Protein AF-A0A4S0R3D5-F1 (afdb_monomer)

Foldseek 3Di:
DLADDLVVQLVCLQVLCVQAPEDDVCVVVVHDDDLDPVSLCCVCPVVVHHYAQSSSASNVQVSNVNNPWDKDKDFDFDCVVHDPPDDGDSPHIWMWTDDPNDIWTGGQGHHPDGDNHID

Solvent-accessible surface area (backbone atoms only — not comparable to full-atom values): 6853 Å² total; per-residue (Å²): 132,79,60,70,43,73,68,41,50,36,51,49,34,37,46,48,51,74,74,40,50,70,43,57,65,47,68,73,73,70,44,86,85,64,84,52,70,70,53,45,48,44,44,34,67,74,65,69,39,56,32,42,24,61,56,36,36,49,54,49,48,53,53,40,46,76,36,66,40,52,67,46,84,44,73,38,56,68,57,85,97,50,64,96,86,63,87,56,62,73,76,39,45,34,33,43,34,54,53,96,95,40,82,30,43,39,43,49,21,75,48,98,76,48,45,52,52,61,84

pLDDT: mean 97.08, std 4.28, range [57.84, 98.94]

Nearest PDB structures (foldseek):
  2bsz-assembly2_B  TM=9.771E-01  e=1.291E-16  Mesorhizobium loti
  2bsz-assembly1_A  TM=9.772E-01  e=4.449E-16  Mesorhizobium loti
  4nv7-assembly3_B  TM=9.860E-01  e=2.221E-15  Mesorhizobium japonicum MAFF 303099
  2pfr-assembly3_A  TM=8.934E-01  e=2.697E-07  Homo sapiens
  4dmo-assembly2_B  TM=8.716E-01  e=3.200E-06  Bacillus cereus ATCC 14579

Radius of gyration: 14.52 Å; Cα contacts (8 Å, |Δi|>4): 202; chains: 1; bounding box: 38×24×41 Å

Mean predicted aligned error: 2.58 Å

Sequence (119 aa):
PTEASLATLKALHRQHPQAIAFENLDPFLGHARKLDLASLQDKIFTHGRGGYCYEHNLLFMHALTALGFEVSGLAARVLWGQPDDAITARSHMLLRVEFDGHTYLADVGFGGLTLTAPL

Secondary structure (DSSP, 8-state):
--S--HHHHHHHHHHHHHHS-B--HHHHTTPPPP-SHHHHHIIIIIS---B-HHHHHHHHHHHHHHTT-EEEEEEEE--TTS-TT----EEEEEEEEEETTEEEEE-S--STT--SS--

Structure (mmCIF, N/CA/C/O backbone):
data_AF-A0A4S0R3D5-F1
#
_entry.id   AF-A0A4S0R3D5-F1
#
loop_
_atom_site.group_PDB
_atom_site.id
_atom_site.type_symbol
_atom_site.label_atom_id
_atom_site.label_alt_id
_atom_site.label_comp_id
_atom_site.label_asym_id
_atom_site.label_entity_id
_atom_site.label_seq_id
_atom_site.pdbx_PDB_ins_code
_atom_site.Cartn_x
_atom_site.Cartn_y
_atom_site.Cartn_z
_atom_site.occupancy
_atom_site.B_iso_or_equiv
_atom_site.auth_seq_id
_atom_site.auth_comp_id
_atom_site.auth_asym_id
_atom_site.auth_atom_id
_atom_site.pdbx_PDB_model_num
ATOM 1 N N . PRO A 1 1 ? -11.395 -8.829 13.585 1.00 57.84 1 PRO A N 1
ATOM 2 C CA . PRO A 1 1 ? -11.417 -7.592 14.406 1.00 57.84 1 PRO A CA 1
ATOM 3 C C . PRO A 1 1 ? -11.867 -6.414 13.540 1.00 57.84 1 PRO A C 1
ATOM 5 O O . PRO A 1 1 ? -11.345 -6.274 12.440 1.00 57.84 1 PRO A O 1
ATOM 8 N N . THR A 1 2 ? -12.862 -5.644 13.981 1.00 82.00 2 THR A N 1
ATOM 9 C CA . THR A 1 2 ? -13.503 -4.581 13.175 1.00 82.00 2 THR A CA 1
ATOM 10 C C . THR A 1 2 ? -13.374 -3.187 13.793 1.00 82.00 2 THR A C 1
ATOM 12 O O . THR A 1 2 ? -13.983 -2.249 13.298 1.00 82.00 2 THR A O 1
ATOM 15 N N . GLU A 1 3 ? -12.604 -3.043 14.871 1.00 90.00 3 GLU A N 1
ATOM 16 C CA . GLU A 1 3 ? -12.364 -1.767 15.553 1.00 90.00 3 GLU A CA 1
ATOM 17 C C . GLU A 1 3 ? -10.969 -1.211 15.238 1.00 90.00 3 GLU A C 1
ATOM 19 O O . GLU A 1 3 ? -10.017 -1.979 15.027 1.00 90.00 3 GLU A O 1
ATOM 24 N N . ALA A 1 4 ? -10.837 0.117 15.261 1.00 93.88 4 ALA A N 1
ATOM 25 C CA . ALA A 1 4 ? -9.548 0.792 15.204 1.00 93.88 4 ALA A CA 1
ATOM 26 C C . ALA A 1 4 ? -8.764 0.543 16.502 1.00 93.88 4 ALA A C 1
ATOM 28 O O . ALA A 1 4 ? -9.007 1.168 17.532 1.00 93.88 4 ALA A O 1
ATOM 29 N N . SER A 1 5 ? -7.819 -0.394 16.450 1.00 97.00 5 SER A N 1
ATOM 30 C CA . SER A 1 5 ? -6.879 -0.673 17.536 1.00 97.00 5 SER A CA 1
ATOM 31 C C . SER A 1 5 ? -5.499 -1.021 16.990 1.00 97.00 5 SER A C 1
ATOM 33 O O . SER A 1 5 ? -5.367 -1.547 15.881 1.00 97.00 5 SER A O 1
ATOM 35 N N . LEU A 1 6 ? -4.446 -0.804 17.784 1.00 97.19 6 LEU A N 1
ATOM 36 C CA . LEU A 1 6 ? -3.089 -1.200 17.393 1.00 97.19 6 LEU A CA 1
ATOM 37 C C . LEU A 1 6 ? -2.987 -2.713 17.116 1.00 97.19 6 LEU A C 1
ATOM 39 O O . LEU A 1 6 ? -2.232 -3.138 16.241 1.00 97.19 6 LEU A O 1
ATOM 43 N N . ALA A 1 7 ? -3.770 -3.533 17.826 1.00 97.31 7 ALA A N 1
ATOM 44 C CA . ALA A 1 7 ? -3.859 -4.969 17.574 1.00 97.31 7 ALA A CA 1
ATOM 45 C C . ALA A 1 7 ? -4.459 -5.268 16.190 1.00 97.31 7 ALA A C 1
ATOM 47 O O . ALA A 1 7 ? -3.898 -6.083 15.454 1.00 97.31 7 ALA A O 1
ATOM 48 N N . THR A 1 8 ? -5.542 -4.580 15.806 1.00 97.94 8 THR A N 1
ATOM 49 C CA . THR A 1 8 ? -6.119 -4.667 14.456 1.00 97.94 8 THR A CA 1
ATOM 50 C C . THR A 1 8 ? -5.111 -4.221 13.396 1.00 97.94 8 THR A C 1
ATOM 52 O O . THR A 1 8 ? -4.892 -4.957 12.436 1.00 97.94 8 THR A O 1
ATOM 55 N N . LEU A 1 9 ? -4.435 -3.080 13.585 1.00 98.06 9 LEU A N 1
ATOM 56 C CA . LEU A 1 9 ? -3.442 -2.574 12.629 1.00 98.06 9 LEU A CA 1
ATOM 57 C C . LEU A 1 9 ? -2.297 -3.576 12.422 1.00 98.06 9 LEU A C 1
ATOM 59 O O . LEU A 1 9 ? -1.974 -3.910 11.285 1.00 98.06 9 LEU A O 1
ATOM 63 N N . LYS A 1 10 ? -1.726 -4.122 13.505 1.00 98.38 10 LYS A N 1
ATOM 64 C CA . LYS A 1 10 ? -0.678 -5.157 13.433 1.00 98.38 10 LYS A CA 1
ATOM 65 C C . LYS A 1 10 ? -1.170 -6.435 12.756 1.00 98.38 10 LYS A C 1
ATOM 67 O O . LYS A 1 10 ? -0.441 -7.024 11.961 1.00 98.38 10 LYS A O 1
ATOM 72 N N . ALA A 1 11 ? -2.390 -6.876 13.068 1.00 98.19 11 ALA A N 1
ATOM 73 C CA . ALA A 1 11 ? -2.962 -8.079 12.476 1.00 98.19 11 ALA A CA 1
ATOM 74 C C . ALA A 1 11 ? -3.148 -7.926 10.961 1.00 98.19 11 ALA A C 1
ATOM 76 O O . ALA A 1 11 ? -2.682 -8.784 10.213 1.00 98.19 11 ALA A O 1
ATOM 77 N N . LEU A 1 12 ? -3.755 -6.822 10.520 1.00 98.25 12 LEU A N 1
ATOM 78 C CA . LEU A 1 12 ? -3.989 -6.540 9.104 1.00 98.25 12 LEU A CA 1
ATOM 79 C C . LEU A 1 12 ? -2.681 -6.342 8.337 1.00 98.25 12 LEU A C 1
ATOM 81 O O . LEU A 1 12 ? -2.514 -6.933 7.275 1.00 98.25 12 LEU A O 1
ATOM 85 N N . HIS A 1 13 ? -1.738 -5.576 8.894 1.00 98.69 13 HIS A N 1
ATOM 86 C CA . HIS A 1 13 ? -0.435 -5.318 8.269 1.00 98.69 13 HIS A CA 1
ATOM 87 C C . HIS A 1 13 ? 0.354 -6.616 8.056 1.00 98.69 13 HIS A C 1
ATOM 89 O O . HIS A 1 13 ? 0.961 -6.815 7.012 1.00 98.69 13 HIS A O 1
ATOM 95 N N . ARG A 1 14 ? 0.258 -7.569 8.990 1.00 98.62 14 ARG A N 1
ATOM 96 C CA . ARG A 1 14 ? 0.848 -8.903 8.824 1.00 98.62 14 ARG A CA 1
ATOM 97 C C . ARG A 1 14 ? 0.104 -9.772 7.807 1.00 98.62 14 ARG A C 1
ATOM 99 O O . ARG A 1 14 ? 0.742 -10.490 7.046 1.00 98.62 14 ARG A O 1
ATOM 106 N N . GLN A 1 15 ? -1.228 -9.771 7.836 1.00 98.38 15 GLN A N 1
ATOM 107 C CA . GLN A 1 15 ? -2.050 -10.678 7.024 1.00 98.38 15 GLN A CA 1
ATOM 108 C C . GLN A 1 15 ? -2.121 -10.264 5.552 1.00 98.38 15 GLN A C 1
ATOM 110 O O . GLN A 1 15 ? -2.113 -11.129 4.682 1.00 98.38 15 GLN A O 1
ATOM 115 N N . HIS A 1 16 ? -2.159 -8.962 5.262 1.00 98.50 16 HIS A N 1
ATOM 116 C CA . HIS A 1 16 ? -2.253 -8.438 3.897 1.00 98.50 16 HIS A CA 1
ATOM 117 C C . HIS A 1 16 ? -1.152 -8.978 2.968 1.00 98.50 16 HIS A C 1
ATOM 119 O O . HIS A 1 16 ? -1.504 -9.615 1.977 1.00 98.50 16 HIS A O 1
ATOM 125 N N . PRO A 1 17 ? 0.155 -8.828 3.264 1.00 98.38 17 PRO A N 1
ATOM 126 C CA . PRO A 1 17 ? 1.219 -9.323 2.388 1.00 98.38 17 PRO A CA 1
ATOM 127 C C . PRO A 1 17 ? 1.354 -10.854 2.380 1.00 98.38 17 PRO A C 1
ATOM 129 O O . PRO A 1 17 ? 2.033 -11.398 1.516 1.00 98.38 17 PRO A O 1
ATOM 132 N N . GLN A 1 18 ? 0.722 -11.566 3.323 1.00 98.38 18 GLN A N 1
ATOM 133 C CA . GLN A 1 18 ? 0.633 -13.032 3.293 1.00 98.38 18 GLN A CA 1
ATOM 134 C C . GLN A 1 18 ? -0.465 -13.526 2.343 1.00 98.38 18 GLN A C 1
ATOM 136 O O . GLN A 1 18 ? -0.351 -14.622 1.800 1.00 98.38 18 GLN A O 1
ATOM 141 N N . ALA A 1 19 ? -1.532 -12.742 2.173 1.00 98.25 19 ALA A N 1
ATOM 142 C CA . ALA A 1 19 ? -2.699 -13.111 1.379 1.00 98.25 19 ALA A CA 1
ATOM 143 C C . ALA A 1 19 ? -2.667 -12.538 -0.046 1.00 98.25 19 ALA A C 1
ATOM 145 O O . ALA A 1 19 ? -3.156 -13.178 -0.973 1.00 98.25 19 ALA A O 1
ATOM 146 N N . ILE A 1 20 ? -2.107 -11.340 -0.223 1.00 98.62 20 ILE A N 1
ATOM 147 C CA . ILE A 1 20 ? -2.077 -10.610 -1.492 1.00 98.62 20 ILE A CA 1
ATOM 148 C C . ILE A 1 20 ? -0.615 -10.464 -1.903 1.00 98.62 20 ILE A C 1
ATOM 150 O O . ILE A 1 20 ? 0.166 -9.790 -1.230 1.00 98.62 20 ILE A O 1
ATOM 154 N N . ALA A 1 21 ? -0.236 -11.121 -2.997 1.00 98.19 21 ALA A N 1
ATOM 155 C CA . ALA A 1 21 ? 1.133 -11.092 -3.493 1.00 98.19 21 ALA A CA 1
ATOM 156 C C . ALA A 1 21 ? 1.472 -9.733 -4.116 1.00 98.19 21 ALA A C 1
ATOM 158 O O . ALA A 1 21 ? 0.667 -9.162 -4.849 1.00 98.19 21 ALA A O 1
ATOM 159 N N . PHE A 1 22 ? 2.699 -9.261 -3.902 1.00 98.69 22 PHE A N 1
ATOM 160 C CA . PHE A 1 22 ? 3.240 -8.190 -4.728 1.00 98.69 22 PHE A CA 1
ATOM 161 C C . PHE A 1 22 ? 3.559 -8.734 -6.126 1.00 98.69 22 PHE A C 1
ATOM 163 O O . PHE A 1 22 ? 4.269 -9.733 -6.258 1.00 98.69 22 PHE A O 1
ATOM 170 N N . GLU A 1 23 ? 3.073 -8.070 -7.170 1.00 98.31 23 GLU A N 1
ATOM 171 C CA . GLU A 1 23 ? 3.303 -8.462 -8.562 1.00 98.31 23 GLU A CA 1
ATOM 172 C C . GLU A 1 23 ? 3.188 -7.275 -9.526 1.00 98.31 23 GLU A C 1
ATOM 174 O O . GLU A 1 23 ? 2.630 -6.228 -9.203 1.00 98.31 23 GLU A O 1
ATOM 179 N N . ASN A 1 24 ? 3.755 -7.430 -10.723 1.00 97.75 24 ASN A N 1
ATOM 180 C CA . ASN A 1 24 ? 3.751 -6.417 -11.777 1.00 97.75 24 ASN A CA 1
ATOM 181 C C . ASN A 1 24 ? 3.264 -6.963 -13.132 1.00 97.75 24 ASN A C 1
ATOM 183 O O . ASN A 1 24 ? 3.670 -6.450 -14.175 1.00 97.75 24 ASN A O 1
ATOM 187 N N . LEU A 1 25 ? 2.399 -7.979 -13.138 1.00 97.81 25 LEU A N 1
ATOM 188 C CA . LEU A 1 25 ? 1.926 -8.663 -14.345 1.00 97.81 25 LEU A CA 1
ATOM 189 C C . LEU A 1 25 ? 1.169 -7.719 -15.285 1.00 97.81 25 LEU A C 1
ATOM 191 O O . LEU A 1 25 ? 1.393 -7.767 -16.489 1.00 97.81 25 LEU A O 1
ATOM 195 N N . ASP A 1 26 ? 0.330 -6.817 -14.761 1.00 97.62 26 ASP A N 1
ATOM 196 C CA . ASP A 1 26 ? -0.367 -5.831 -15.607 1.00 97.62 26 ASP A CA 1
ATOM 197 C C . ASP A 1 26 ? 0.609 -4.860 -16.283 1.00 97.62 26 ASP A C 1
ATOM 199 O O . ASP A 1 26 ? 0.588 -4.779 -17.512 1.00 97.62 26 ASP A O 1
ATOM 203 N N . PRO A 1 27 ? 1.501 -4.157 -15.547 1.00 96.44 27 PRO A N 1
ATOM 204 C CA . PRO A 1 27 ? 2.559 -3.368 -16.169 1.00 96.44 27 PRO A CA 1
ATOM 205 C C . PRO A 1 27 ? 3.395 -4.158 -17.181 1.00 96.44 27 PRO A C 1
ATOM 207 O O . PRO A 1 27 ? 3.696 -3.639 -18.252 1.00 96.44 27 PRO A O 1
ATOM 210 N N . PHE A 1 28 ? 3.757 -5.401 -16.853 1.00 97.75 28 PHE A N 1
ATOM 211 C CA . PHE A 1 28 ? 4.574 -6.256 -17.708 1.00 97.75 28 PHE A CA 1
ATOM 212 C C . PHE A 1 28 ? 3.871 -6.607 -19.027 1.00 97.75 28 PHE A C 1
ATOM 214 O O . PHE A 1 28 ? 4.498 -6.584 -20.082 1.00 97.75 28 PHE A O 1
ATOM 221 N N . LEU A 1 29 ? 2.563 -6.868 -18.982 1.00 97.81 29 LEU A N 1
ATOM 222 C CA . LEU A 1 29 ? 1.729 -7.159 -20.152 1.00 97.81 29 LEU A CA 1
ATOM 223 C C . LEU A 1 29 ? 1.208 -5.894 -20.862 1.00 97.81 29 LEU A C 1
ATOM 225 O O . LEU A 1 29 ? 0.470 -5.995 -21.841 1.00 97.81 29 LEU A O 1
ATOM 229 N N . GLY A 1 30 ? 1.573 -4.698 -20.390 1.00 96.62 30 GLY A N 1
ATOM 230 C CA . GLY A 1 30 ? 1.120 -3.428 -20.961 1.00 96.62 30 GLY A CA 1
ATOM 231 C C . GLY A 1 30 ? -0.337 -3.074 -20.639 1.00 96.62 30 GLY A C 1
ATOM 232 O O . GLY A 1 30 ? -0.920 -2.208 -21.292 1.00 96.62 30 GLY A O 1
ATOM 233 N N . HIS A 1 31 ? -0.943 -3.716 -19.640 1.00 95.31 31 HIS A N 1
ATOM 234 C CA . HIS A 1 31 ? -2.289 -3.392 -19.179 1.00 95.31 31 HIS A CA 1
ATOM 235 C C . HIS A 1 31 ? -2.301 -2.119 -18.321 1.00 95.31 31 HIS A C 1
ATOM 237 O O . HIS A 1 31 ? -1.387 -1.828 -17.540 1.00 95.31 31 HIS A O 1
ATOM 243 N N . ALA A 1 32 ? -3.371 -1.334 -18.464 1.00 90.50 32 ALA A N 1
ATOM 244 C CA . ALA A 1 32 ? -3.574 -0.135 -17.664 1.00 90.50 32 ALA A CA 1
ATOM 245 C C . ALA A 1 32 ? -3.841 -0.504 -16.198 1.00 90.50 32 ALA A C 1
ATOM 247 O O . ALA A 1 32 ? -4.668 -1.367 -15.914 1.00 90.50 32 ALA A O 1
ATOM 248 N N . ARG A 1 33 ? -3.189 0.200 -15.265 1.00 91.25 33 ARG A N 1
ATOM 249 C CA . ARG A 1 33 ? -3.460 0.062 -13.829 1.00 91.25 33 ARG A CA 1
ATOM 250 C C . ARG A 1 33 ? -4.485 1.111 -13.432 1.00 91.25 33 ARG A C 1
ATOM 252 O O . ARG A 1 33 ? -4.224 2.307 -13.572 1.00 91.25 33 ARG A O 1
ATOM 259 N N . LYS A 1 34 ? -5.638 0.665 -12.955 1.00 96.69 34 LYS A N 1
ATOM 260 C CA . LYS A 1 34 ? -6.691 1.534 -12.433 1.00 96.69 34 LYS A CA 1
ATOM 261 C C . LYS A 1 34 ? -6.579 1.575 -10.914 1.00 96.69 34 LYS A C 1
ATOM 263 O O . LYS A 1 34 ? -6.485 0.531 -10.282 1.00 96.69 34 LYS A O 1
ATOM 268 N N . LEU A 1 35 ? -6.534 2.781 -10.356 1.00 97.75 35 LEU A N 1
ATOM 269 C CA . LEU A 1 35 ? -6.294 3.008 -8.926 1.00 97.75 35 LEU A CA 1
ATOM 270 C C . LEU A 1 35 ? -7.549 3.471 -8.173 1.00 97.75 35 LEU A C 1
ATOM 272 O O . LEU A 1 35 ? -7.472 3.755 -6.982 1.00 97.75 35 LEU A O 1
ATOM 276 N N . ASP A 1 36 ? -8.697 3.571 -8.848 1.00 98.06 36 ASP A N 1
ATOM 277 C CA . ASP A 1 36 ? -9.974 3.772 -8.169 1.00 98.06 36 ASP A CA 1
ATOM 278 C C . ASP A 1 36 ? -10.360 2.525 -7.361 1.00 98.06 36 ASP A C 1
ATOM 280 O O . ASP A 1 36 ? -10.064 1.392 -7.746 1.00 98.06 36 ASP A O 1
ATOM 284 N N . LEU A 1 37 ? -11.044 2.743 -6.235 1.00 97.94 37 LEU A N 1
ATOM 285 C CA . LEU A 1 37 ? -11.377 1.689 -5.277 1.00 97.94 37 LEU A CA 1
ATOM 286 C C . LEU A 1 37 ? -12.132 0.513 -5.916 1.00 97.94 37 LEU A C 1
ATOM 288 O O . LEU A 1 37 ? -11.814 -0.635 -5.618 1.00 97.94 37 LEU A O 1
ATOM 292 N N . ALA A 1 38 ? -13.090 0.783 -6.807 1.00 98.25 38 ALA A N 1
ATOM 293 C CA . ALA A 1 38 ? -13.877 -0.266 -7.453 1.00 98.25 38 ALA A CA 1
ATOM 294 C C . ALA A 1 38 ? -12.988 -1.193 -8.295 1.00 98.25 38 ALA A C 1
ATOM 296 O O . ALA A 1 38 ? -13.080 -2.413 -8.176 1.00 98.25 38 ALA A O 1
ATOM 297 N N . SER A 1 39 ? -12.076 -0.621 -9.086 1.00 98.12 39 SER A N 1
ATOM 298 C CA . SER A 1 39 ? -11.124 -1.400 -9.881 1.00 98.12 39 SER A CA 1
ATOM 299 C C . SER A 1 39 ? -10.131 -2.184 -9.016 1.00 98.12 39 SER A C 1
ATOM 301 O O . SER A 1 39 ? -9.811 -3.326 -9.345 1.00 98.12 39 SER A O 1
ATOM 303 N N . LEU A 1 40 ? -9.662 -1.610 -7.900 1.00 98.31 40 LEU A N 1
ATOM 304 C CA . LEU A 1 40 ? -8.773 -2.305 -6.959 1.00 98.31 40 LEU A CA 1
ATOM 305 C C . LEU A 1 40 ? -9.463 -3.514 -6.315 1.00 98.31 40 LEU A C 1
ATOM 307 O O . LEU A 1 40 ? -8.889 -4.602 -6.276 1.00 98.31 40 LEU A O 1
ATOM 311 N N . GLN A 1 41 ? -10.695 -3.333 -5.832 1.00 98.31 41 GLN A N 1
ATOM 312 C CA . GLN A 1 41 ? -11.481 -4.408 -5.227 1.00 98.31 41 GLN A CA 1
ATOM 313 C C . GLN A 1 41 ? -11.779 -5.515 -6.234 1.00 98.31 41 GLN A C 1
ATOM 315 O O . GLN A 1 41 ? -11.617 -6.689 -5.910 1.00 98.31 41 GLN A O 1
ATOM 320 N N . ASP A 1 42 ? -12.168 -5.154 -7.456 1.00 98.25 42 ASP A N 1
ATOM 321 C CA . ASP A 1 42 ? -12.464 -6.137 -8.491 1.00 98.25 42 ASP A CA 1
ATOM 322 C C . ASP A 1 42 ? -11.218 -6.946 -8.875 1.00 98.25 42 ASP A C 1
ATOM 324 O O . ASP A 1 42 ? -11.243 -8.178 -8.908 1.00 98.25 42 ASP A O 1
ATOM 328 N N . LYS A 1 43 ? -10.080 -6.278 -9.082 1.00 98.19 43 LYS A N 1
ATOM 329 C CA . LYS A 1 43 ? -8.819 -6.956 -9.394 1.00 98.19 43 LYS A CA 1
ATOM 330 C C . LYS A 1 43 ? -8.375 -7.896 -8.268 1.00 98.19 43 LYS A C 1
ATOM 332 O O . LYS A 1 43 ? -8.026 -9.047 -8.526 1.00 98.19 43 LYS A O 1
ATOM 337 N N . ILE A 1 44 ? -8.355 -7.417 -7.028 1.00 97.44 44 ILE A N 1
ATOM 338 C CA . ILE A 1 44 ? -7.737 -8.156 -5.921 1.00 97.44 44 ILE A CA 1
ATOM 339 C C . ILE A 1 44 ? -8.694 -9.205 -5.345 1.00 97.44 44 ILE A C 1
ATOM 341 O O . ILE A 1 44 ? -8.286 -10.340 -5.116 1.00 97.44 44 ILE A O 1
ATOM 345 N N . PHE A 1 45 ? -9.970 -8.871 -5.145 1.00 96.94 45 PHE A N 1
ATOM 346 C CA . PHE A 1 45 ? -10.923 -9.762 -4.476 1.00 96.94 45 PHE A CA 1
ATOM 347 C C . PHE A 1 45 ? -11.722 -10.628 -5.446 1.00 96.94 45 PHE A C 1
ATOM 349 O O . PHE A 1 45 ? -11.849 -11.825 -5.200 1.00 96.94 45 PHE A O 1
ATOM 356 N N . THR A 1 46 ? -12.234 -10.069 -6.548 1.00 97.44 46 THR A N 1
ATOM 357 C CA . THR A 1 46 ? -12.989 -10.864 -7.536 1.00 97.44 46 THR A CA 1
ATOM 358 C C . THR A 1 46 ? -12.055 -11.765 -8.339 1.00 97.44 46 THR A C 1
ATOM 360 O O . THR A 1 46 ? -12.335 -12.948 -8.516 1.00 97.44 46 THR A O 1
ATOM 363 N N . HIS A 1 47 ? -10.930 -11.218 -8.812 1.00 97.25 47 HIS A N 1
ATOM 364 C CA . HIS A 1 47 ? -9.997 -11.939 -9.683 1.00 97.25 47 HIS A CA 1
ATOM 365 C C . HIS A 1 47 ? -8.824 -12.592 -8.934 1.00 97.25 47 HIS A C 1
ATOM 367 O O . HIS A 1 47 ? -7.997 -13.247 -9.568 1.00 97.25 47 HIS A O 1
ATOM 373 N N . GLY A 1 48 ? -8.735 -12.434 -7.608 1.00 97.38 48 GLY A N 1
ATOM 374 C CA . GLY A 1 48 ? -7.721 -13.095 -6.779 1.00 97.38 48 GLY A CA 1
ATOM 375 C C . GLY A 1 48 ? -6.282 -12.698 -7.116 1.00 97.38 48 GLY A C 1
ATOM 376 O O . GLY A 1 48 ? -5.373 -13.521 -7.001 1.00 97.38 48 GLY A O 1
ATOM 377 N N . ARG A 1 49 ? -6.071 -11.469 -7.600 1.00 98.12 49 ARG A N 1
ATOM 378 C CA . ARG A 1 49 ? -4.758 -10.978 -8.033 1.00 98.12 49 ARG A CA 1
ATOM 379 C C . ARG A 1 49 ? -4.055 -10.126 -6.983 1.00 98.12 49 ARG A C 1
ATOM 381 O O . ARG A 1 49 ? -4.635 -9.727 -5.979 1.00 98.12 49 ARG A O 1
ATOM 388 N N . GLY A 1 50 ? -2.779 -9.865 -7.248 1.00 98.12 50 GLY A N 1
ATOM 389 C CA . GLY A 1 50 ? -1.947 -8.949 -6.487 1.00 98.12 50 GLY A CA 1
ATOM 390 C C . GLY A 1 50 ? -1.865 -7.559 -7.112 1.00 98.12 50 GLY A C 1
ATOM 391 O O . GLY A 1 50 ? -2.728 -7.144 -7.885 1.00 98.12 50 GLY A O 1
ATOM 392 N N . GLY A 1 51 ? -0.794 -6.843 -6.794 1.00 98.31 51 GLY A N 1
ATOM 393 C CA . GLY A 1 51 ? -0.428 -5.601 -7.465 1.00 98.31 51 GLY A CA 1
ATOM 394 C C . GLY A 1 51 ? 0.902 -5.061 -6.962 1.00 98.31 51 GLY A C 1
ATOM 395 O O . GLY A 1 51 ? 1.590 -5.704 -6.173 1.00 98.31 51 GLY A O 1
ATOM 396 N N . TYR A 1 52 ? 1.270 -3.864 -7.400 1.00 98.06 52 TYR A N 1
ATOM 397 C CA . TYR A 1 52 ? 2.444 -3.164 -6.867 1.00 98.06 52 TYR A CA 1
ATOM 398 C C . TYR A 1 52 ? 2.071 -2.156 -5.761 1.00 98.06 52 TYR A C 1
ATOM 400 O O . TYR A 1 52 ? 0.929 -2.105 -5.297 1.00 98.06 52 TYR A O 1
ATOM 408 N N . CYS A 1 53 ? 3.022 -1.315 -5.347 1.00 98.56 53 CYS A N 1
ATOM 409 C CA . CYS A 1 53 ? 2.918 -0.465 -4.157 1.00 98.56 53 CYS A CA 1
ATOM 410 C C . CYS A 1 53 ? 1.652 0.396 -4.066 1.00 98.56 53 CYS A C 1
ATOM 412 O O . CYS A 1 53 ? 1.023 0.435 -3.010 1.00 98.56 53 CYS A O 1
AT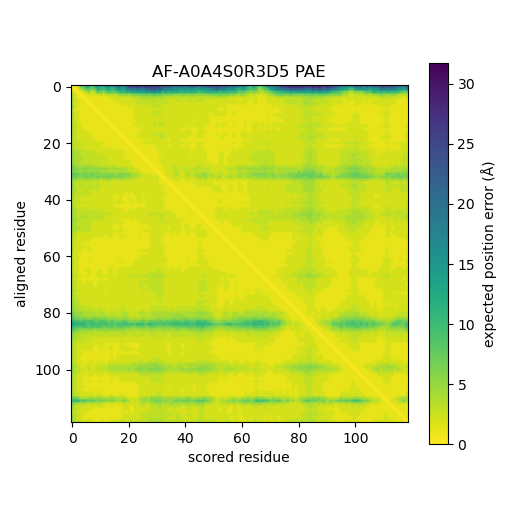OM 414 N N . TYR A 1 54 ? 1.244 1.057 -5.154 1.00 98.56 54 TYR A N 1
ATOM 415 C CA . TYR A 1 54 ? 0.051 1.908 -5.141 1.00 98.56 54 TYR A CA 1
ATOM 416 C C . TYR A 1 54 ? -1.231 1.096 -4.955 1.00 98.56 54 TYR A C 1
ATOM 418 O O . TYR A 1 54 ? -2.107 1.518 -4.214 1.00 98.56 54 TYR A O 1
ATOM 426 N N . GLU A 1 55 ? -1.342 -0.071 -5.587 1.00 98.75 55 GLU A N 1
ATOM 427 C CA . GLU A 1 55 ? -2.534 -0.922 -5.482 1.00 98.75 55 GLU A CA 1
ATOM 428 C C . GLU A 1 55 ? -2.664 -1.494 -4.067 1.00 98.75 55 GLU A C 1
ATOM 430 O O . GLU A 1 55 ? -3.736 -1.429 -3.466 1.00 98.75 55 GLU A O 1
ATOM 435 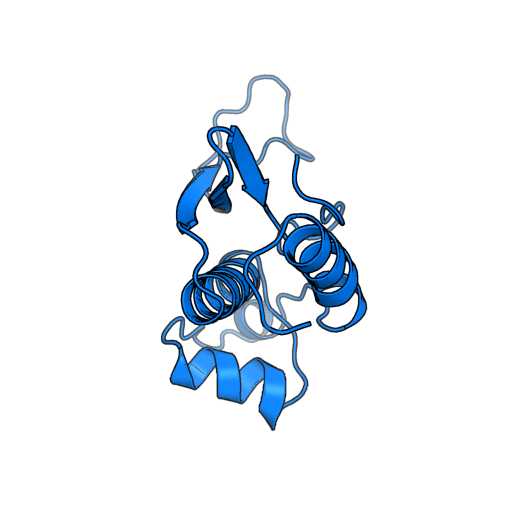N N . HIS A 1 56 ? -1.547 -1.959 -3.500 1.00 98.81 56 HIS A N 1
ATOM 436 C CA . HIS A 1 56 ? -1.478 -2.442 -2.124 1.00 98.81 56 HIS A CA 1
ATOM 437 C C . HIS A 1 56 ? -1.828 -1.354 -1.110 1.00 98.81 56 HIS A C 1
ATOM 439 O O . HIS A 1 56 ? -2.740 -1.527 -0.303 1.00 98.81 56 HIS A O 1
ATOM 445 N N . ASN A 1 57 ? -1.114 -0.227 -1.144 1.00 98.88 57 ASN A N 1
ATOM 446 C CA . ASN A 1 57 ? -1.233 0.782 -0.100 1.00 98.88 57 ASN A CA 1
ATOM 447 C C . ASN A 1 57 ? -2.499 1.638 -0.245 1.00 98.88 57 ASN A C 1
ATOM 449 O O . ASN A 1 57 ? -3.009 2.093 0.774 1.00 98.88 57 ASN A O 1
ATOM 453 N N . LEU A 1 58 ? -3.083 1.797 -1.442 1.00 98.88 58 LEU A N 1
ATOM 454 C CA . LEU A 1 58 ? -4.425 2.385 -1.576 1.00 98.88 58 LEU A CA 1
ATOM 455 C C . LEU A 1 58 ? -5.505 1.455 -1.024 1.00 98.88 58 LEU A C 1
ATOM 457 O O . LEU A 1 58 ? -6.354 1.911 -0.260 1.00 98.88 58 LEU A O 1
ATOM 461 N N . LEU A 1 59 ? -5.466 0.159 -1.356 1.00 98.56 59 LEU A N 1
ATOM 462 C CA . LEU A 1 59 ? -6.423 -0.806 -0.811 1.00 98.56 59 LEU A CA 1
ATOM 463 C C . LEU A 1 59 ? -6.339 -0.858 0.720 1.00 98.56 59 LEU A C 1
ATOM 465 O O . LEU A 1 59 ? -7.363 -0.810 1.404 1.00 98.56 59 LEU A O 1
ATOM 469 N N . PHE A 1 60 ? -5.118 -0.899 1.257 1.00 98.69 60 PHE A N 1
ATOM 470 C CA . PHE A 1 60 ? -4.881 -0.907 2.695 1.00 98.69 60 PHE A CA 1
ATOM 471 C C . PHE A 1 60 ? -5.343 0.397 3.356 1.00 98.69 60 PHE A C 1
ATOM 473 O O . PHE A 1 60 ? -6.027 0.350 4.375 1.00 98.69 60 PHE A O 1
ATOM 480 N N . MET A 1 61 ? -5.071 1.555 2.745 1.00 98.81 61 MET A N 1
ATOM 481 C CA . MET A 1 61 ? -5.577 2.850 3.210 1.00 98.81 61 MET A CA 1
ATOM 482 C C . MET A 1 61 ? -7.105 2.861 3.282 1.00 98.81 61 MET A C 1
ATOM 484 O O . MET 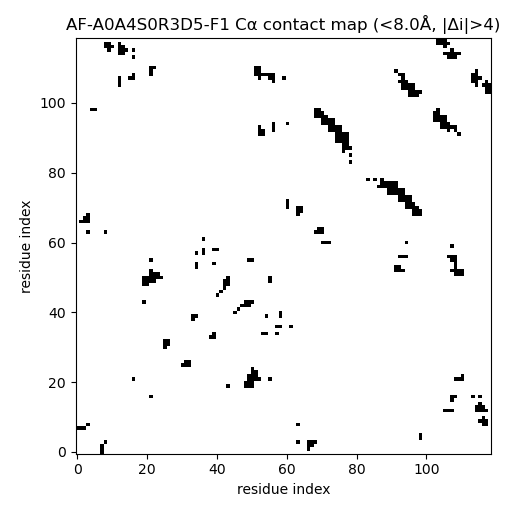A 1 61 ? -7.649 3.215 4.321 1.00 98.81 61 MET A O 1
ATOM 488 N N . HIS A 1 62 ? -7.801 2.412 2.232 1.00 98.50 62 HIS A N 1
ATOM 489 C CA . HIS A 1 62 ? -9.264 2.336 2.229 1.00 98.50 62 HIS A CA 1
ATOM 490 C C . HIS A 1 62 ? -9.808 1.412 3.325 1.00 98.50 62 HIS A C 1
ATOM 492 O O . HIS A 1 62 ? -10.782 1.768 3.989 1.00 98.50 62 HIS A O 1
ATOM 498 N N . ALA A 1 63 ? -9.171 0.260 3.554 1.00 97.75 63 ALA A N 1
ATOM 499 C CA . ALA A 1 63 ? -9.548 -0.650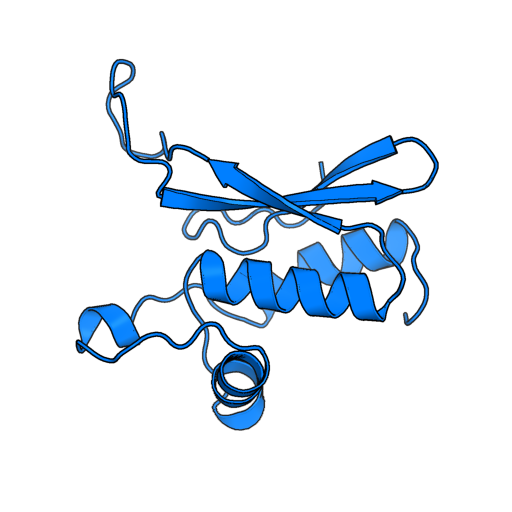 4.633 1.00 97.75 63 ALA A CA 1
ATOM 500 C C . ALA A 1 63 ? -9.352 -0.011 6.019 1.00 97.75 63 ALA A C 1
ATOM 502 O O . ALA A 1 63 ? -10.245 -0.084 6.861 1.00 97.75 63 ALA A O 1
ATOM 503 N N . LEU A 1 64 ? -8.219 0.660 6.250 1.00 98.19 64 LEU A N 1
ATOM 504 C CA . LEU A 1 64 ? -7.946 1.358 7.508 1.00 98.19 64 LEU A CA 1
ATOM 505 C C . LEU A 1 64 ? -8.911 2.530 7.738 1.00 98.19 64 LEU A C 1
ATOM 507 O O . LEU A 1 64 ? -9.455 2.656 8.834 1.00 98.19 64 LEU A O 1
ATOM 511 N N . THR A 1 65 ? -9.194 3.338 6.712 1.00 97.88 65 THR A N 1
ATOM 512 C CA . THR A 1 65 ? -10.199 4.410 6.792 1.00 97.88 65 THR A CA 1
ATOM 513 C C . THR A 1 65 ? -11.576 3.849 7.145 1.00 97.88 65 THR A C 1
ATOM 515 O O . THR A 1 65 ? -12.245 4.386 8.023 1.00 97.88 65 THR A O 1
ATOM 518 N N . ALA A 1 66 ? -11.995 2.746 6.514 1.00 97.12 66 ALA A N 1
ATOM 519 C CA . ALA A 1 66 ? -13.282 2.109 6.800 1.00 97.12 66 ALA A CA 1
ATOM 520 C C . ALA A 1 66 ? -13.382 1.562 8.238 1.00 97.12 66 ALA A C 1
ATOM 522 O O . ALA A 1 66 ? -14.476 1.488 8.791 1.00 97.12 66 ALA A O 1
ATOM 523 N N . LEU A 1 67 ? -12.248 1.210 8.851 1.00 96.88 67 LEU A N 1
ATOM 524 C CA . LEU A 1 67 ? -12.154 0.779 10.249 1.00 96.88 67 LEU A CA 1
ATOM 525 C C . LEU A 1 67 ? -12.052 1.946 11.246 1.00 96.88 67 LEU A C 1
ATOM 527 O O . LEU A 1 67 ? -12.055 1.704 12.451 1.00 96.88 67 LEU A O 1
ATOM 531 N N . GLY A 1 68 ? -11.974 3.191 10.764 1.00 96.69 68 GLY A N 1
ATOM 532 C CA . GLY A 1 68 ? -11.931 4.397 11.591 1.00 96.69 68 GLY A CA 1
ATOM 533 C C . GLY A 1 68 ? -10.530 4.894 11.954 1.00 96.69 68 GLY A C 1
ATOM 534 O O . GLY A 1 68 ? -10.411 5.739 12.836 1.00 96.69 68 GLY A O 1
ATOM 535 N N . PHE A 1 69 ? -9.471 4.399 11.306 1.00 98.06 69 PHE A N 1
ATOM 536 C CA . PHE A 1 69 ? -8.133 4.972 11.476 1.00 98.06 69 PHE A CA 1
ATOM 537 C C . PHE A 1 69 ? -8.008 6.316 10.751 1.00 98.06 69 PHE A C 1
ATOM 539 O O . PHE A 1 69 ? -8.465 6.468 9.614 1.00 98.06 69 PHE A O 1
ATOM 546 N N . GLU A 1 70 ? -7.295 7.261 11.366 1.00 98.19 70 GLU A N 1
ATOM 547 C CA . GLU A 1 70 ? -6.772 8.429 10.664 1.00 98.19 70 GLU A CA 1
ATOM 548 C C . GLU A 1 70 ? -5.535 8.002 9.865 1.00 98.19 70 GLU A C 1
ATOM 550 O O . GLU A 1 70 ? -4.510 7.615 10.426 1.00 98.19 70 GLU A O 1
ATOM 555 N N . VAL A 1 71 ? -5.640 8.031 8.538 1.00 98.62 71 VAL A N 1
ATOM 556 C CA . VAL A 1 71 ? -4.592 7.548 7.635 1.00 98.62 71 VAL A CA 1
ATOM 557 C C . VAL A 1 71 ? -4.401 8.504 6.463 1.00 98.62 71 VAL A C 1
ATOM 559 O O . VAL A 1 71 ? -5.368 9.010 5.895 1.00 98.62 71 VAL A O 1
ATOM 562 N N . SER A 1 72 ? -3.148 8.747 6.080 1.00 98.75 72 SER A N 1
ATOM 563 C CA . SER A 1 72 ? -2.800 9.561 4.915 1.00 98.75 72 SER A CA 1
ATOM 564 C C . SER A 1 72 ? -1.673 8.942 4.088 1.00 98.75 72 SER A C 1
ATOM 566 O O . SER A 1 72 ? -0.815 8.215 4.591 1.00 98.75 72 SER A O 1
ATOM 568 N N . GLY A 1 73 ? -1.692 9.221 2.783 1.00 98.75 73 GLY A N 1
ATOM 569 C CA . GLY A 1 73 ? -0.678 8.746 1.848 1.00 98.75 73 GLY A CA 1
ATOM 570 C C . GLY A 1 73 ? 0.611 9.565 1.913 1.00 98.75 73 GLY A C 1
ATOM 571 O O . GLY A 1 73 ? 0.587 10.795 1.959 1.00 98.75 73 GLY A O 1
ATOM 572 N N . LEU A 1 74 ? 1.740 8.870 1.847 1.00 98.88 74 LEU A N 1
ATOM 573 C CA . LEU A 1 74 ? 3.083 9.418 1.702 1.00 98.88 74 LEU A CA 1
ATOM 574 C C . LEU A 1 74 ? 3.738 8.869 0.428 1.00 98.88 74 LEU A C 1
ATOM 576 O O . LEU A 1 74 ? 3.328 7.841 -0.115 1.00 98.88 74 LEU A O 1
ATOM 580 N N . ALA A 1 75 ? 4.799 9.538 -0.025 1.00 98.75 75 ALA A N 1
ATOM 581 C CA . ALA A 1 75 ? 5.631 9.074 -1.130 1.00 98.75 75 ALA A CA 1
ATOM 582 C C . ALA A 1 75 ? 7.102 8.994 -0.711 1.00 98.75 75 ALA A C 1
ATOM 584 O O . ALA A 1 75 ? 7.614 9.906 -0.058 1.00 98.75 75 ALA A O 1
ATOM 585 N N . ALA A 1 76 ? 7.792 7.942 -1.142 1.00 98.44 76 ALA A N 1
ATOM 586 C CA . ALA A 1 76 ? 9.192 7.682 -0.833 1.00 98.44 76 ALA A CA 1
ATOM 587 C C . ALA A 1 76 ? 10.041 7.507 -2.100 1.00 98.44 76 ALA A C 1
ATOM 589 O O . ALA A 1 76 ? 9.558 7.118 -3.168 1.00 98.44 76 ALA A O 1
ATOM 590 N N . ARG A 1 77 ? 11.333 7.815 -1.963 1.00 97.88 77 ARG A N 1
ATOM 591 C CA . ARG A 1 77 ? 12.373 7.516 -2.952 1.00 97.88 77 ARG A CA 1
ATOM 592 C C . ARG A 1 77 ? 12.954 6.146 -2.617 1.00 97.88 77 ARG A C 1
ATOM 594 O O . ARG A 1 77 ? 13.415 5.946 -1.497 1.00 97.88 77 ARG A O 1
ATOM 601 N N . VAL A 1 78 ? 12.898 5.203 -3.554 1.00 97.56 78 VAL A N 1
ATOM 602 C CA . VAL A 1 78 ? 13.452 3.859 -3.340 1.00 97.56 78 VAL A CA 1
ATOM 603 C C . VAL A 1 78 ? 14.974 3.936 -3.416 1.00 97.56 78 VAL A C 1
ATOM 605 O O . VAL A 1 78 ? 15.510 4.419 -4.413 1.00 97.56 78 VAL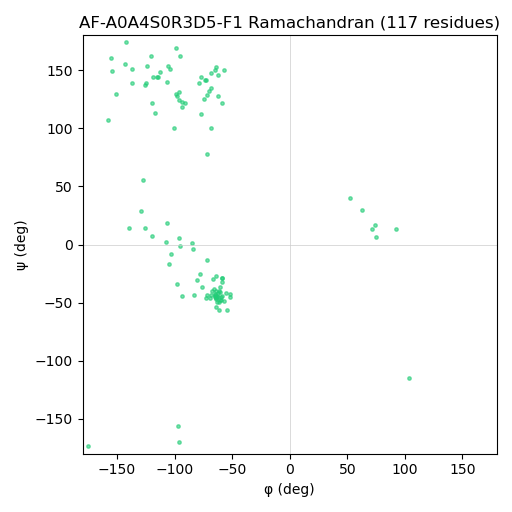 A O 1
ATOM 608 N N . LEU A 1 79 ? 15.644 3.460 -2.366 1.00 97.25 79 LEU A N 1
ATOM 609 C CA . LEU A 1 79 ? 17.105 3.308 -2.302 1.00 97.25 79 LEU A CA 1
ATOM 610 C C . LEU A 1 79 ? 17.545 1.845 -2.444 1.00 97.25 79 LEU A C 1
ATOM 612 O O . LEU A 1 79 ? 18.701 1.562 -2.732 1.00 97.25 79 LEU A O 1
ATOM 616 N N . TRP A 1 80 ? 16.621 0.899 -2.253 1.00 96.62 80 TRP A N 1
ATOM 617 C CA . TRP A 1 80 ? 16.917 -0.525 -2.357 1.00 96.62 80 TRP A CA 1
ATOM 618 C C . TRP A 1 80 ? 17.460 -0.878 -3.747 1.00 96.62 80 TRP A C 1
ATOM 620 O O . TRP A 1 80 ? 16.794 -0.645 -4.758 1.00 96.62 80 TRP A O 1
ATOM 630 N N . GLY A 1 81 ? 18.670 -1.442 -3.788 1.00 95.81 81 GLY A N 1
ATOM 631 C CA . GLY A 1 81 ? 19.359 -1.796 -5.031 1.00 95.81 81 GLY A CA 1
ATOM 632 C C . GLY A 1 81 ? 19.875 -0.601 -5.844 1.00 95.81 81 GLY A C 1
ATOM 633 O O . GLY A 1 81 ? 20.208 -0.777 -7.013 1.00 95.81 81 GLY A O 1
ATOM 634 N N . GLN A 1 82 ? 19.916 0.599 -5.261 1.00 97.06 82 GLN A N 1
ATOM 635 C CA . GLN A 1 82 ? 20.447 1.811 -5.887 1.00 97.06 82 GLN A CA 1
ATOM 636 C C . GLN A 1 82 ? 21.820 2.158 -5.288 1.00 97.06 82 GLN A C 1
ATOM 638 O O . GLN A 1 82 ? 22.080 1.785 -4.145 1.00 97.06 82 GLN A O 1
ATOM 643 N N . PRO A 1 83 ? 22.696 2.862 -6.027 1.00 96.62 83 PRO A N 1
ATOM 644 C CA . PRO A 1 83 ? 23.929 3.418 -5.469 1.00 96.62 83 PRO A CA 1
ATOM 645 C C . PRO A 1 83 ? 23.667 4.363 -4.286 1.00 96.62 83 PRO A C 1
ATOM 647 O O . PRO A 1 83 ? 22.644 5.050 -4.263 1.00 96.62 83 PRO A O 1
ATOM 650 N N . ASP A 1 84 ? 24.610 4.442 -3.344 1.00 93.69 84 ASP A N 1
ATOM 651 C CA . ASP A 1 84 ? 24.478 5.241 -2.112 1.00 93.69 84 ASP A CA 1
ATOM 652 C C . ASP A 1 84 ? 24.245 6.743 -2.368 1.00 93.69 84 ASP A C 1
ATOM 654 O O . ASP A 1 84 ? 23.599 7.423 -1.572 1.00 93.69 84 ASP A O 1
ATOM 658 N N . ASP A 1 85 ? 24.749 7.269 -3.484 1.00 93.56 85 ASP A N 1
ATOM 659 C CA . ASP A 1 85 ? 24.640 8.671 -3.893 1.00 93.56 85 ASP A CA 1
ATOM 660 C C . ASP A 1 85 ? 23.482 8.939 -4.874 1.00 93.56 85 ASP A C 1
ATOM 662 O O . ASP A 1 85 ? 23.314 10.060 -5.366 1.00 93.56 85 ASP A O 1
ATOM 666 N N . ALA A 1 86 ? 22.648 7.934 -5.156 1.00 95.69 86 ALA A N 1
ATOM 667 C CA . ALA A 1 86 ? 21.565 8.056 -6.119 1.00 95.69 86 ALA A CA 1
ATOM 668 C C . ALA A 1 86 ? 20.431 8.970 -5.624 1.00 95.69 86 ALA A C 1
ATOM 670 O O . ALA A 1 86 ? 19.860 8.796 -4.546 1.00 95.69 86 ALA A O 1
ATOM 671 N N . ILE A 1 87 ? 19.999 9.893 -6.487 1.00 96.38 87 ILE A N 1
ATOM 672 C CA . ILE A 1 87 ? 18.757 10.652 -6.303 1.00 96.38 87 ILE A CA 1
ATOM 673 C C . ILE A 1 87 ? 17.677 10.022 -7.181 1.00 96.38 87 ILE A C 1
ATOM 675 O O . ILE A 1 87 ? 17.604 10.272 -8.384 1.00 96.38 87 ILE A O 1
ATOM 679 N N . THR A 1 88 ? 16.808 9.210 -6.581 1.00 98.06 88 THR A N 1
ATOM 680 C CA . THR A 1 88 ? 15.762 8.480 -7.314 1.00 98.06 88 THR A CA 1
ATOM 681 C C . THR A 1 88 ? 14.420 9.204 -7.313 1.00 98.06 88 THR A C 1
ATOM 683 O O . THR A 1 88 ? 14.168 10.110 -6.515 1.00 98.06 88 THR A O 1
ATOM 686 N N . ALA A 1 89 ? 13.520 8.827 -8.222 1.00 98.06 89 ALA A N 1
ATOM 687 C CA . ALA A 1 89 ? 12.155 9.345 -8.234 1.00 98.06 89 ALA A CA 1
ATOM 688 C C . ALA A 1 89 ? 11.382 8.934 -6.966 1.00 98.06 89 ALA A C 1
ATOM 690 O O . ALA A 1 89 ? 11.629 7.875 -6.385 1.00 98.06 89 ALA A O 1
ATOM 691 N N . ARG A 1 90 ? 10.388 9.746 -6.575 1.00 98.31 90 ARG A N 1
ATOM 692 C CA . ARG A 1 90 ? 9.386 9.373 -5.560 1.00 98.31 90 ARG A CA 1
ATOM 693 C C . ARG A 1 90 ? 8.430 8.333 -6.151 1.00 98.31 90 ARG A C 1
ATOM 695 O O . ARG A 1 90 ? 7.358 8.681 -6.631 1.00 98.31 90 ARG A O 1
ATOM 702 N N . SER A 1 91 ? 8.899 7.096 -6.209 1.00 98.00 91 SER A N 1
ATOM 703 C CA . SER A 1 91 ? 8.297 5.980 -6.947 1.00 98.00 91 SER A CA 1
ATOM 704 C C . SER A 1 91 ? 7.540 5.000 -6.056 1.00 98.00 91 SER A C 1
ATOM 706 O O . SER A 1 91 ? 6.859 4.119 -6.573 1.00 98.00 91 SER A O 1
ATOM 708 N N . HIS A 1 92 ? 7.644 5.148 -4.734 1.00 98.69 92 HIS A N 1
ATOM 709 C CA . HIS A 1 92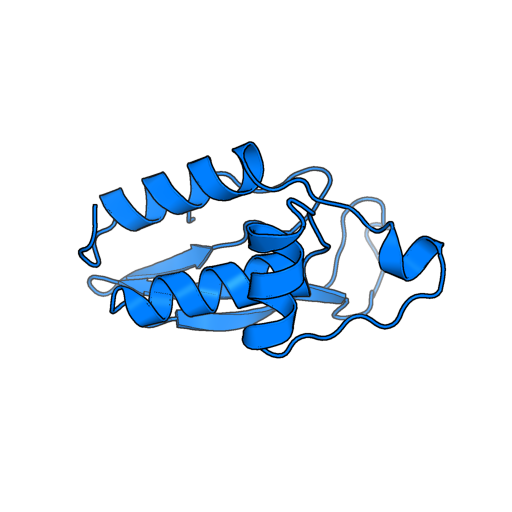 ? 6.988 4.271 -3.773 1.00 98.69 92 HIS A CA 1
ATOM 710 C C . HIS A 1 92 ? 5.937 5.017 -2.960 1.00 98.69 92 HIS A C 1
ATOM 712 O O . HIS A 1 92 ? 6.128 6.186 -2.620 1.00 98.69 92 HIS A O 1
ATOM 718 N N . MET A 1 93 ? 4.847 4.332 -2.634 1.00 98.81 93 MET A N 1
ATOM 719 C CA . MET A 1 93 ? 3.794 4.821 -1.749 1.00 98.81 93 MET A CA 1
ATOM 720 C C . MET A 1 93 ? 3.887 4.096 -0.415 1.00 98.81 93 MET A C 1
ATOM 722 O O . MET A 1 93 ? 4.064 2.889 -0.402 1.00 98.81 93 MET A O 1
ATOM 726 N N . LEU A 1 94 ? 3.683 4.812 0.682 1.00 98.88 94 LEU A N 1
ATOM 727 C CA . LEU A 1 94 ? 3.498 4.263 2.027 1.00 98.88 94 LEU A CA 1
ATOM 728 C C . LEU A 1 94 ? 2.451 5.098 2.768 1.00 98.88 94 LEU A C 1
ATOM 730 O O . LEU A 1 94 ? 1.990 6.112 2.242 1.00 98.88 94 LEU A O 1
ATOM 734 N N . LEU A 1 95 ? 2.063 4.684 3.967 1.00 98.94 95 LEU A N 1
ATOM 735 C CA . LEU A 1 95 ? 1.012 5.327 4.746 1.00 98.94 95 LEU A CA 1
ATOM 736 C C . LEU A 1 95 ? 1.543 5.859 6.072 1.00 98.94 95 LEU A C 1
ATOM 738 O O . LEU A 1 95 ? 2.368 5.224 6.729 1.00 98.94 95 LEU A O 1
ATOM 742 N N . ARG A 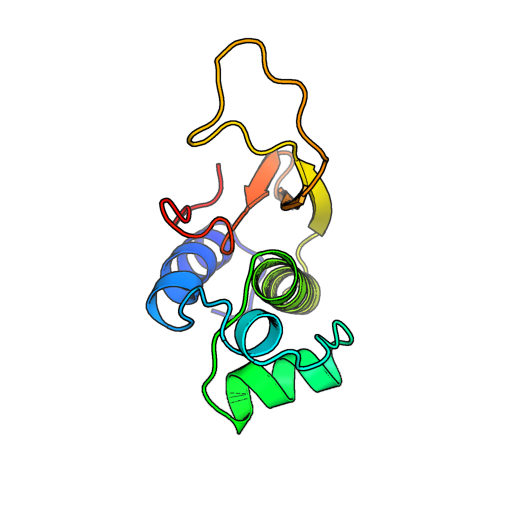1 96 ? 0.999 7.004 6.478 1.00 98.88 96 ARG A N 1
ATOM 743 C CA . ARG A 1 96 ? 1.051 7.516 7.845 1.00 98.88 96 ARG A CA 1
ATOM 744 C C . ARG A 1 96 ? -0.267 7.183 8.531 1.00 98.88 96 ARG A C 1
ATOM 746 O O . ARG A 1 96 ? -1.315 7.493 7.971 1.00 98.88 96 ARG A O 1
ATOM 753 N N . VAL A 1 97 ? -0.217 6.591 9.718 1.00 98.81 97 VAL A N 1
ATOM 754 C CA . VAL A 1 97 ? -1.397 6.301 10.544 1.00 98.81 97 VAL A CA 1
ATOM 755 C C . VAL A 1 97 ? -1.256 7.034 11.870 1.00 98.81 97 VAL A C 1
ATOM 757 O O . VAL A 1 97 ? -0.286 6.802 12.585 1.00 98.81 97 VAL A O 1
ATOM 760 N N . GLU A 1 98 ? -2.210 7.898 12.203 1.00 98.38 98 GLU A N 1
ATOM 761 C CA . GLU A 1 98 ? -2.283 8.526 13.525 1.00 98.38 98 GLU A CA 1
ATOM 762 C C . GLU A 1 98 ? -3.201 7.678 14.414 1.00 98.38 98 GLU A C 1
ATOM 764 O O . GLU A 1 98 ? -4.354 7.404 14.069 1.00 98.38 98 GLU A O 1
ATOM 769 N N . PHE A 1 99 ? -2.686 7.209 15.549 1.00 96.50 99 PHE A N 1
ATOM 770 C CA . PHE A 1 99 ? -3.449 6.391 16.486 1.00 96.50 99 PHE A CA 1
ATOM 771 C C . PHE A 1 99 ? -2.945 6.588 17.916 1.00 96.50 99 PHE A C 1
ATOM 773 O O . PHE A 1 99 ? -1.751 6.471 18.175 1.00 96.50 99 PHE A O 1
ATOM 780 N N . ASP A 1 100 ? -3.863 6.869 18.845 1.00 95.06 100 ASP A N 1
ATOM 781 C CA . ASP A 1 100 ? -3.577 7.026 20.282 1.00 95.06 100 ASP A CA 1
ATOM 782 C C . ASP A 1 100 ? -2.448 8.036 20.590 1.00 95.06 100 ASP A C 1
ATOM 784 O O . ASP A 1 100 ? -1.576 7.807 21.421 1.00 95.06 100 ASP A O 1
ATOM 788 N N . GLY A 1 101 ? -2.421 9.158 19.858 1.00 96.94 101 GLY A N 1
ATOM 789 C CA . GLY A 1 101 ? -1.396 10.202 20.009 1.00 96.94 101 GLY A CA 1
ATOM 790 C C . GLY A 1 101 ? -0.025 9.859 19.413 1.00 96.94 101 GLY A C 1
ATOM 791 O O . GLY A 1 101 ? 0.918 10.633 19.580 1.00 96.94 101 GLY A O 1
ATOM 792 N N . HIS A 1 102 ? 0.091 8.732 18.708 1.00 98.00 102 HIS A N 1
ATOM 793 C CA . HIS A 1 102 ? 1.309 8.288 18.042 1.00 98.00 102 HIS A CA 1
ATOM 794 C C . HIS A 1 102 ? 1.147 8.254 16.523 1.00 98.00 102 HIS A C 1
ATOM 796 O O . HIS A 1 102 ? 0.105 7.865 15.994 1.00 98.00 102 HIS A O 1
ATOM 802 N N . THR A 1 103 ? 2.232 8.594 15.832 1.00 98.62 103 THR A N 1
ATOM 803 C CA . THR A 1 103 ? 2.344 8.461 14.382 1.00 98.62 103 THR A CA 1
ATOM 804 C C . THR A 1 103 ? 3.047 7.154 14.042 1.00 98.62 103 THR A C 1
ATOM 806 O O . THR A 1 103 ? 4.180 6.936 14.466 1.00 98.62 103 THR A O 1
ATOM 809 N N . TYR A 1 104 ? 2.399 6.328 13.229 1.00 98.81 104 TYR A N 1
ATOM 810 C CA . TYR A 1 104 ? 2.939 5.072 12.720 1.00 98.81 104 TYR A CA 1
ATOM 811 C C . TYR A 1 104 ? 3.176 5.134 11.213 1.00 98.81 104 TYR A C 1
ATOM 813 O O . TYR A 1 104 ? 2.416 5.767 10.472 1.00 98.81 104 TYR A O 1
ATOM 821 N N . LEU A 1 105 ? 4.185 4.405 10.741 1.00 98.69 105 LEU A N 1
ATOM 822 C CA . LEU A 1 105 ? 4.346 4.088 9.324 1.00 98.69 105 LEU A CA 1
ATOM 823 C C . LEU A 1 105 ? 3.753 2.713 9.024 1.00 98.69 105 LEU A C 1
ATOM 825 O O . LEU A 1 105 ? 4.064 1.725 9.687 1.00 98.69 105 LEU A O 1
ATOM 829 N N . ALA A 1 106 ? 2.930 2.634 7.982 1.00 98.88 106 ALA A N 1
ATOM 830 C CA . ALA A 1 106 ? 2.416 1.379 7.453 1.00 98.88 106 ALA A CA 1
ATOM 831 C C . ALA A 1 106 ? 2.714 1.26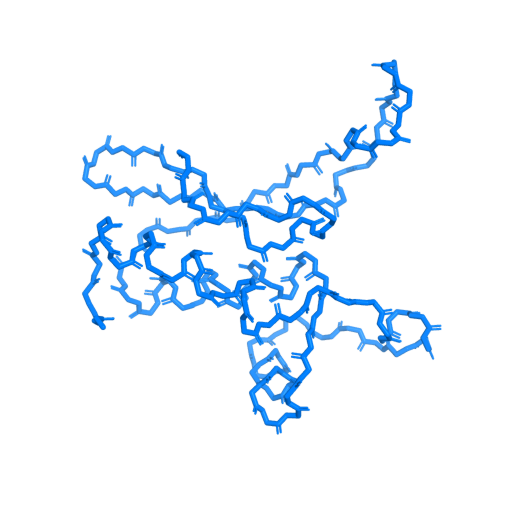5 5.955 1.00 98.88 106 ALA A C 1
ATOM 833 O O . ALA A 1 106 ? 2.568 2.223 5.200 1.00 98.88 106 ALA A O 1
ATOM 834 N N . ASP A 1 107 ? 3.139 0.084 5.521 1.00 98.81 107 ASP A N 1
ATOM 835 C CA . ASP A 1 107 ? 3.496 -0.196 4.137 1.00 98.81 107 ASP A CA 1
ATOM 836 C C . ASP A 1 107 ? 3.403 -1.700 3.888 1.00 98.81 107 ASP A C 1
ATOM 838 O O . ASP A 1 107 ? 4.235 -2.472 4.356 1.00 98.81 107 ASP A O 1
ATOM 842 N N . VAL A 1 108 ? 2.378 -2.108 3.150 1.00 98.81 108 VAL A N 1
ATOM 843 C CA . VAL A 1 108 ? 2.128 -3.510 2.790 1.00 98.81 108 VAL A CA 1
ATOM 844 C C . VAL A 1 108 ? 2.442 -3.773 1.314 1.00 98.81 108 VAL A C 1
ATOM 846 O O . VAL A 1 108 ? 1.941 -4.741 0.742 1.00 98.81 108 VAL A O 1
ATOM 849 N N . GLY A 1 109 ? 3.226 -2.892 0.674 1.00 98.56 109 GLY A N 1
ATOM 850 C CA . GLY A 1 109 ? 3.379 -2.843 -0.781 1.00 98.56 109 GLY A CA 1
ATOM 851 C 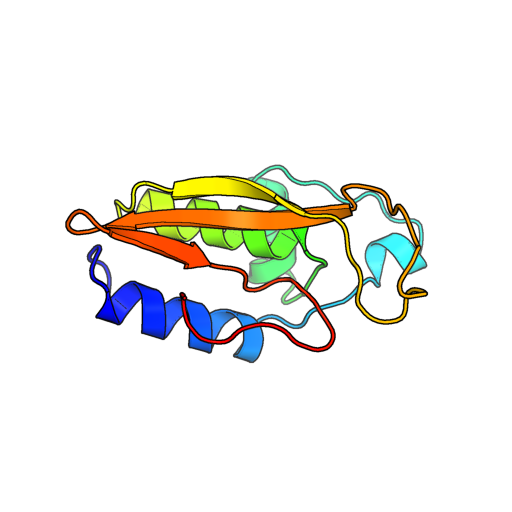C . GLY A 1 109 ? 4.791 -2.580 -1.306 1.00 98.56 109 GLY A C 1
ATOM 852 O O . GLY A 1 109 ? 4.917 -2.246 -2.479 1.00 98.56 109 GLY A O 1
ATOM 853 N N . PHE A 1 110 ? 5.853 -2.691 -0.502 1.00 98.50 110 PHE A N 1
ATOM 854 C CA . PHE A 1 110 ? 7.222 -2.397 -0.969 1.00 98.50 110 PHE A CA 1
ATOM 855 C C . PHE A 1 110 ? 7.756 -3.383 -2.023 1.00 98.50 110 PHE A C 1
ATOM 857 O O . PHE A 1 110 ? 8.566 -3.010 -2.870 1.00 98.50 110 PHE A O 1
ATOM 864 N N . GLY A 1 111 ? 7.314 -4.641 -1.987 1.00 95.00 111 GLY A N 1
ATOM 865 C CA . GLY A 1 111 ? 7.800 -5.702 -2.869 1.00 95.00 111 GLY A CA 1
ATOM 866 C C . GLY A 1 111 ? 8.750 -6.648 -2.146 1.00 95.00 111 GLY A C 1
ATOM 867 O O . GLY A 1 111 ? 8.325 -7.353 -1.231 1.00 95.00 111 GLY A O 1
ATOM 868 N N . GLY A 1 112 ? 10.027 -6.682 -2.543 1.00 87.88 112 GLY A N 1
ATOM 869 C CA . GLY A 1 112 ? 10.988 -7.703 -2.092 1.00 87.88 112 GLY A CA 1
ATOM 870 C C . GLY A 1 112 ? 11.209 -7.786 -0.574 1.00 87.88 112 GLY A C 1
ATOM 871 O O . GLY A 1 112 ? 11.493 -8.864 -0.063 1.00 87.88 112 GLY A O 1
ATOM 872 N N . LEU A 1 113 ? 11.036 -6.676 0.148 1.00 95.50 113 LEU A N 1
ATOM 873 C CA . LEU A 1 113 ? 11.116 -6.597 1.613 1.00 95.50 113 LEU A CA 1
ATOM 874 C C . LEU A 1 113 ? 9.868 -5.927 2.195 1.00 95.50 113 LEU A C 1
ATOM 876 O O . LEU A 1 113 ? 9.947 -4.903 2.871 1.00 95.50 113 LEU A O 1
ATOM 880 N N . THR A 1 114 ? 8.696 -6.468 1.877 1.00 97.94 114 THR A N 1
ATOM 881 C CA . THR A 1 114 ? 7.436 -5.926 2.397 1.00 97.94 114 THR A CA 1
ATOM 882 C C . THR A 1 114 ? 7.394 -6.021 3.927 1.00 97.94 114 THR A C 1
ATOM 884 O O . THR A 1 114 ? 7.621 -7.089 4.497 1.00 97.94 114 THR A O 1
ATOM 887 N N . LEU A 1 115 ? 7.115 -4.894 4.590 1.00 98.19 115 LEU A N 1
ATOM 888 C CA . LEU A 1 115 ? 6.949 -4.828 6.043 1.00 98.19 115 LEU A CA 1
ATOM 889 C C . LEU A 1 115 ? 5.720 -5.647 6.467 1.00 98.19 115 LEU A C 1
ATOM 891 O O . LEU A 1 115 ? 4.744 -5.753 5.730 1.00 98.19 115 LEU A O 1
ATOM 895 N N . THR A 1 116 ? 5.757 -6.206 7.677 1.00 98.44 116 THR A N 1
ATOM 896 C CA . THR A 1 116 ? 4.663 -7.037 8.225 1.00 98.44 116 THR A CA 1
ATOM 897 C C . THR A 1 116 ? 4.159 -6.547 9.582 1.00 98.44 116 THR A C 1
ATOM 899 O O . THR A 1 116 ? 3.514 -7.291 10.325 1.00 98.44 116 THR A O 1
ATOM 902 N N . ALA A 1 117 ? 4.524 -5.324 9.953 1.00 98.44 117 ALA A N 1
ATOM 903 C CA . ALA A 1 117 ? 4.027 -4.615 11.119 1.00 98.44 117 ALA A CA 1
ATOM 904 C C . ALA A 1 117 ? 4.145 -3.101 10.875 1.00 98.44 117 ALA A C 1
ATOM 906 O O . ALA A 1 117 ? 5.068 -2.677 10.172 1.00 98.44 117 ALA A O 1
ATOM 907 N N . PRO A 1 118 ? 3.249 -2.285 11.459 1.00 98.44 118 PRO A N 1
ATOM 908 C CA . PRO A 1 118 ? 3.471 -0.849 11.549 1.00 98.44 118 PRO A CA 1
ATOM 909 C C . PRO A 1 118 ? 4.718 -0.549 12.394 1.00 98.44 118 PRO A C 1
ATOM 911 O O . PRO A 1 118 ? 4.988 -1.266 13.366 1.00 98.44 118 PRO A O 1
ATOM 914 N N . LEU A 1 119 ? 5.439 0.508 12.020 1.00 97.75 119 LEU A N 1
ATOM 915 C CA . LEU A 1 119 ? 6.590 1.048 12.749 1.00 97.75 119 LEU A CA 1
ATOM 916 C C . LEU A 1 119 ? 6.192 2.295 13.525 1.00 97.75 119 LEU A C 1
ATOM 918 O O . LEU A 1 119 ? 5.488 3.134 12.917 1.00 97.75 119 LEU A O 1
#